Protein AF-A0AAW9UIB2-F1 (afdb_monomer)

Organism: Klebsiella pneumoniae (NCBI:txid573)

Secondary structure (DSSP, 8-state):
-EEEEEEEEE-TTT-SPEEEEEEEEEEETTTTEEEEEEEEEGGGGTT--GGGGGGSEEEETTEEEETTTTEEEEEEETTEEEEE-TTT-SBPP-EEPB-TTSPBPEETTEEPEES-GGG---EEEEEPP------

Sequence (135 aa):
MVFYTGCARDDRLASKKLSVFYNILFYSKTFDTILRLDEFPDSALQGESINVFKTSIEKVKDYYIDYSIESAFKFTGPDQVIVIDEKTGKPQEKVQETDDNGNPVMKNGEPVMIDDPDGFQPVILKRLPEVTIAN

pLDDT: mean 77.26, std 11.35, range [48.81, 91.5]

Nearest PDB structures (foldseek):
  8xb5-assembly1_A  TM=2.846E-01  e=1.316E+00  Acinetobacter phage SH-Ab 15497

Structure (mmCIF, N/CA/C/O backbone):
data_AF-A0AAW9UIB2-F1
#
_entry.id   AF-A0AAW9UIB2-F1
#
loop_
_atom_site.group_PDB
_atom_site.id
_atom_site.type_symbol
_atom_site.label_atom_id
_atom_site.label_alt_id
_atom_site.label_comp_id
_atom_site.label_asym_id
_atom_site.label_entity_id
_atom_site.label_seq_id
_atom_site.pdbx_PDB_ins_code
_atom_site.Cartn_x
_atom_site.Cartn_y
_atom_site.Cartn_z
_atom_site.occupancy
_atom_site.B_iso_or_equiv
_atom_site.auth_seq_id
_atom_site.auth_comp_id
_atom_site.auth_asym_id
_atom_site.auth_atom_id
_atom_site.pdbx_PDB_model_num
ATOM 1 N N . MET A 1 1 ? 0.305 -7.285 7.166 1.00 78.62 1 MET A N 1
ATOM 2 C CA . MET A 1 1 ? 1.552 -8.093 7.152 1.00 78.62 1 MET A CA 1
ATOM 3 C C . MET A 1 1 ? 2.095 -8.052 5.742 1.00 78.62 1 MET A C 1
ATOM 5 O O . MET A 1 1 ? 1.293 -8.207 4.831 1.00 78.62 1 MET A O 1
ATOM 9 N N . VAL A 1 2 ? 3.396 -7.817 5.576 1.00 78.56 2 VAL A N 1
ATOM 10 C CA . VAL A 1 2 ? 4.035 -7.620 4.263 1.00 78.56 2 VAL A CA 1
ATOM 11 C C . VAL A 1 2 ? 4.736 -8.898 3.828 1.00 78.56 2 VAL A C 1
ATOM 13 O O . VAL A 1 2 ? 5.387 -9.548 4.649 1.00 78.56 2 VAL A O 1
ATOM 16 N N . PHE A 1 3 ? 4.604 -9.265 2.560 1.00 81.75 3 PHE A N 1
ATOM 17 C CA . PHE A 1 3 ? 5.331 -10.376 1.958 1.00 81.75 3 PHE A CA 1
ATOM 18 C C . PHE A 1 3 ? 5.616 -10.098 0.482 1.00 81.75 3 PHE A C 1
ATOM 20 O O . PHE A 1 3 ? 4.974 -9.256 -0.141 1.00 81.75 3 PHE A O 1
ATOM 27 N N . TYR A 1 4 ? 6.596 -10.814 -0.065 1.00 80.94 4 TYR A N 1
ATOM 28 C CA . TYR A 1 4 ? 7.096 -10.602 -1.421 1.00 80.94 4 TYR A CA 1
ATOM 29 C C . TYR A 1 4 ? 6.940 -11.879 -2.229 1.00 80.94 4 TYR A C 1
ATOM 31 O O . TYR A 1 4 ? 7.209 -12.973 -1.726 1.00 80.94 4 TYR A O 1
ATOM 39 N N . THR A 1 5 ? 6.539 -11.742 -3.489 1.00 80.56 5 T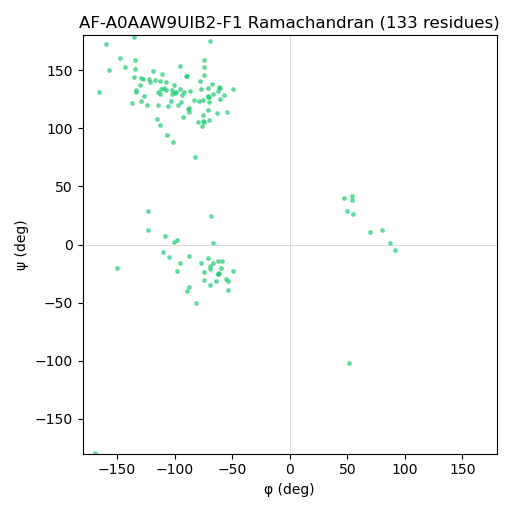HR A N 1
ATOM 40 C CA . THR A 1 5 ? 6.488 -12.865 -4.432 1.00 80.56 5 THR A CA 1
ATOM 41 C C . THR A 1 5 ? 7.318 -12.532 -5.660 1.00 80.56 5 THR A C 1
ATOM 43 O O . THR A 1 5 ? 7.029 -11.549 -6.342 1.00 80.56 5 THR A O 1
ATOM 46 N N . GLY A 1 6 ? 8.335 -13.348 -5.937 1.00 80.06 6 GLY A N 1
ATOM 47 C CA . GLY A 1 6 ? 9.147 -13.241 -7.146 1.00 80.06 6 GLY A CA 1
ATOM 48 C C . GLY A 1 6 ? 8.516 -14.008 -8.306 1.00 80.06 6 GLY A C 1
ATOM 49 O O . GLY A 1 6 ? 8.133 -15.169 -8.153 1.00 80.06 6 GLY A O 1
ATOM 50 N N . CYS A 1 7 ? 8.423 -13.380 -9.473 1.00 79.25 7 CYS A N 1
ATOM 51 C CA . CYS A 1 7 ? 8.025 -14.019 -10.720 1.00 79.25 7 CYS A CA 1
ATOM 52 C C . CYS A 1 7 ? 9.079 -13.754 -11.793 1.00 79.25 7 CYS A C 1
ATOM 54 O O . CYS A 1 7 ? 9.437 -12.610 -12.066 1.00 79.25 7 CYS A O 1
ATOM 56 N N . ALA A 1 8 ? 9.543 -14.822 -12.435 1.00 79.50 8 ALA A N 1
ATOM 57 C CA . ALA A 1 8 ? 10.317 -14.715 -13.659 1.00 79.50 8 ALA A CA 1
ATOM 58 C C . ALA A 1 8 ? 9.366 -14.467 -14.835 1.00 79.50 8 ALA A C 1
ATOM 60 O O . ALA A 1 8 ? 8.452 -15.260 -15.074 1.00 79.50 8 ALA A O 1
ATOM 61 N N . ARG A 1 9 ? 9.579 -13.377 -15.569 1.00 72.69 9 ARG A N 1
ATOM 62 C CA . ARG A 1 9 ? 8.880 -13.074 -16.818 1.00 72.69 9 ARG A CA 1
ATOM 63 C C . ARG A 1 9 ? 9.870 -13.160 -17.974 1.00 72.69 9 ARG A C 1
ATOM 65 O O . ARG A 1 9 ? 10.997 -12.675 -17.898 1.00 72.69 9 ARG A O 1
ATOM 72 N N . ASP A 1 10 ? 9.433 -13.827 -19.033 1.00 65.06 10 ASP A N 1
ATOM 73 C CA . ASP A 1 10 ? 10.160 -13.910 -20.295 1.00 65.06 10 ASP A CA 1
ATOM 74 C C . ASP A 1 10 ? 9.914 -12.607 -21.063 1.00 65.06 10 ASP A C 1
ATOM 76 O O . ASP A 1 10 ? 8.807 -12.373 -21.556 1.00 65.06 10 ASP A O 1
ATOM 80 N N . ASP A 1 11 ? 10.914 -11.725 -21.105 1.00 58.91 11 ASP A N 1
ATOM 81 C CA . ASP A 1 11 ? 10.815 -10.450 -21.811 1.00 58.91 11 ASP A CA 1
ATOM 82 C C . ASP A 1 11 ? 11.089 -10.659 -23.308 1.00 58.91 11 ASP A C 1
ATOM 84 O O . ASP A 1 11 ? 12.163 -10.376 -23.849 1.00 58.91 11 ASP A O 1
ATOM 88 N N . ARG A 1 12 ? 10.091 -11.224 -23.994 1.00 58.50 12 ARG A N 1
ATOM 89 C CA . ARG A 1 12 ? 10.178 -11.623 -25.409 1.00 58.50 12 ARG A CA 1
ATOM 90 C C . ARG A 1 12 ? 10.322 -10.457 -26.391 1.00 58.50 12 ARG A C 1
ATOM 92 O O . ARG A 1 12 ? 10.363 -10.702 -27.595 1.00 58.50 12 ARG A O 1
ATOM 99 N N . LEU A 1 13 ? 10.384 -9.213 -25.916 1.00 57.47 13 LEU A N 1
ATOM 100 C CA . LEU A 1 13 ? 10.379 -8.024 -26.766 1.00 57.47 13 LEU A CA 1
ATOM 101 C C . LEU A 1 13 ? 11.771 -7.466 -27.096 1.00 57.47 13 LEU A C 1
ATOM 103 O O . LEU A 1 13 ? 11.878 -6.732 -28.075 1.00 57.47 13 LEU A O 1
ATOM 107 N N . ALA A 1 14 ? 12.847 -7.837 -26.385 1.00 54.91 14 ALA A N 1
ATOM 108 C CA . ALA A 1 14 ? 14.176 -7.285 -26.708 1.00 54.91 14 ALA A CA 1
ATOM 109 C C . ALA A 1 14 ? 15.399 -8.172 -26.416 1.00 54.91 14 ALA A C 1
ATOM 111 O O . ALA A 1 14 ? 16.461 -7.946 -27.000 1.00 54.91 14 ALA A O 1
ATOM 112 N N . SER A 1 15 ? 15.320 -9.194 -25.557 1.00 54.88 15 SER A N 1
ATOM 113 C CA . SER A 1 15 ? 16.478 -10.060 -25.297 1.00 54.88 15 SER A CA 1
ATOM 114 C C . SER A 1 15 ? 16.050 -11.429 -24.772 1.00 54.88 15 SER A C 1
ATOM 116 O O . SER A 1 15 ? 15.060 -11.532 -24.068 1.00 54.88 15 SER A O 1
ATOM 118 N N . LYS A 1 16 ? 16.815 -12.495 -25.046 1.00 60.56 16 LYS A N 1
ATOM 119 C CA . LYS A 1 16 ? 16.593 -13.836 -24.453 1.00 60.56 16 LYS A CA 1
ATOM 120 C C . LYS A 1 16 ? 16.886 -13.886 -22.937 1.00 60.56 16 LYS A C 1
ATOM 122 O O . LYS A 1 16 ? 17.286 -14.933 -22.427 1.00 60.56 16 LYS A O 1
ATOM 127 N N . LYS A 1 17 ? 16.809 -12.758 -22.227 1.00 65.12 17 LYS A N 1
ATOM 128 C CA . LYS A 1 17 ? 17.097 -12.679 -20.797 1.00 65.12 17 LYS A CA 1
ATOM 129 C C . LYS A 1 17 ? 15.800 -12.842 -20.019 1.00 65.12 17 LYS A C 1
ATOM 131 O O . LYS A 1 17 ? 14.813 -12.162 -20.271 1.00 65.12 17 LYS A O 1
ATOM 136 N N . LEU A 1 18 ? 15.842 -13.759 -19.063 1.00 71.62 18 LEU A N 1
ATOM 137 C CA . LEU A 1 18 ? 14.816 -13.909 -18.049 1.00 71.62 18 LEU A CA 1
ATOM 138 C C . LEU A 1 18 ? 14.901 -12.696 -17.110 1.00 71.62 18 LEU A C 1
ATOM 140 O O . LEU A 1 18 ? 15.961 -12.464 -16.525 1.00 71.62 18 LEU A O 1
ATOM 144 N N . SER A 1 19 ? 13.812 -11.946 -16.963 1.00 76.44 19 SER A N 1
ATOM 145 C CA . SER A 1 19 ? 13.730 -10.835 -16.011 1.00 76.44 19 SER A CA 1
ATOM 146 C C . SER A 1 19 ? 12.932 -11.283 -14.793 1.00 76.44 19 SER A C 1
ATOM 148 O O . SER A 1 19 ? 11.843 -11.842 -14.926 1.00 76.44 19 SER A O 1
ATOM 150 N N . VAL A 1 20 ? 13.470 -11.066 -13.595 1.00 83.25 20 VAL A N 1
ATOM 151 C CA . VAL A 1 20 ? 12.781 -11.377 -12.337 1.00 83.25 20 VAL A CA 1
ATOM 152 C C . VAL A 1 20 ? 12.181 -10.094 -11.777 1.00 83.25 20 VAL A C 1
ATOM 154 O O . VAL A 1 20 ? 12.870 -9.082 -11.676 1.00 83.25 20 VAL A O 1
ATOM 157 N N . PHE A 1 21 ? 10.902 -10.152 -11.418 1.00 84.69 21 PHE A N 1
ATOM 158 C CA . PHE A 1 21 ? 10.170 -9.064 -10.775 1.00 84.69 21 PHE A CA 1
ATOM 159 C C . PHE A 1 21 ? 9.608 -9.535 -9.441 1.00 84.69 21 PHE A C 1
ATOM 161 O O . PHE A 1 21 ? 9.133 -10.668 -9.329 1.00 84.69 21 PHE A O 1
ATOM 168 N N . TYR A 1 22 ? 9.618 -8.658 -8.447 1.00 84.31 22 TYR A N 1
ATOM 169 C CA . TYR A 1 22 ? 9.002 -8.887 -7.149 1.00 84.31 22 TYR A CA 1
ATOM 170 C C . TYR A 1 22 ? 7.750 -8.036 -7.022 1.00 84.31 22 TYR A C 1
ATOM 172 O O . TYR A 1 22 ? 7.772 -6.846 -7.308 1.00 84.31 22 TYR A O 1
ATOM 180 N N . ASN A 1 23 ? 6.665 -8.655 -6.566 1.00 84.56 23 ASN A N 1
ATOM 181 C CA . ASN A 1 23 ? 5.462 -7.941 -6.150 1.00 84.56 23 ASN A CA 1
ATOM 182 C C . ASN A 1 23 ? 5.506 -7.738 -4.631 1.00 84.56 23 ASN A C 1
ATOM 184 O O . ASN A 1 23 ? 5.778 -8.695 -3.895 1.00 84.56 23 ASN A O 1
ATOM 188 N N . ILE A 1 24 ? 5.203 -6.521 -4.177 1.00 83.38 24 ILE A N 1
ATOM 189 C CA . ILE A 1 24 ? 5.006 -6.186 -2.764 1.00 83.38 24 ILE A CA 1
ATOM 190 C C . ILE A 1 24 ? 3.543 -6.425 -2.421 1.00 83.38 24 ILE A C 1
ATOM 192 O O . ILE A 1 24 ? 2.648 -5.768 -2.958 1.00 83.38 24 ILE A O 1
ATOM 196 N N . LEU A 1 25 ? 3.295 -7.370 -1.520 1.00 86.38 25 LEU A N 1
ATOM 197 C CA . LEU A 1 25 ? 1.952 -7.753 -1.116 1.00 86.38 25 LEU A CA 1
ATOM 198 C C . LEU A 1 25 ? 1.713 -7.412 0.351 1.00 86.38 25 LEU A C 1
ATOM 200 O O . LEU A 1 25 ? 2.491 -7.771 1.239 1.00 86.38 25 LEU A O 1
ATOM 204 N N . PHE A 1 26 ? 0.586 -6.761 0.611 1.00 87.00 26 PHE A N 1
ATOM 205 C CA . PHE A 1 26 ? 0.122 -6.438 1.946 1.00 87.00 26 PHE A CA 1
ATOM 206 C C . PHE A 1 26 ? -1.165 -7.190 2.264 1.00 87.00 26 PHE A C 1
ATOM 208 O O . PHE A 1 26 ? -2.192 -7.014 1.616 1.00 87.00 26 PHE A O 1
ATOM 215 N N . TYR A 1 27 ? -1.122 -8.006 3.313 1.00 86.31 27 TYR A N 1
ATOM 216 C CA . TYR A 1 27 ? -2.300 -8.674 3.852 1.00 86.31 27 TYR A CA 1
ATOM 217 C C . TYR A 1 27 ? -2.916 -7.882 5.010 1.00 86.31 27 TYR A C 1
ATOM 219 O O . TYR A 1 27 ? -2.259 -7.651 6.040 1.00 86.31 27 TYR A O 1
ATOM 227 N N . SER A 1 28 ? -4.191 -7.526 4.857 1.00 85.31 28 SER A N 1
ATOM 228 C CA . SER A 1 28 ? -5.020 -6.914 5.891 1.00 85.31 28 SER A CA 1
ATOM 229 C C . SER A 1 28 ? -5.791 -7.979 6.664 1.00 85.31 28 SER A C 1
ATOM 231 O O . SER A 1 28 ? -6.749 -8.552 6.159 1.00 85.31 28 SER A O 1
ATOM 233 N N . LYS A 1 29 ? -5.415 -8.201 7.930 1.00 84.12 29 LYS A N 1
ATOM 234 C CA . LYS A 1 29 ? -6.125 -9.141 8.819 1.00 84.12 29 LYS A CA 1
ATOM 235 C C . LYS A 1 29 ? -7.566 -8.718 9.112 1.00 84.12 29 LYS A C 1
ATOM 237 O O . LYS A 1 29 ? -8.404 -9.570 9.353 1.00 84.12 29 LYS A O 1
ATOM 242 N N . THR A 1 30 ? -7.834 -7.412 9.146 1.00 85.50 30 THR A N 1
ATOM 243 C CA . THR A 1 30 ? -9.164 -6.869 9.464 1.00 85.50 30 THR A CA 1
ATOM 244 C C . THR A 1 30 ? -10.174 -7.156 8.360 1.00 85.50 30 THR A C 1
ATOM 246 O O . THR A 1 30 ? -11.343 -7.375 8.649 1.00 85.50 30 THR A O 1
ATOM 249 N N . PHE A 1 31 ? -9.714 -7.144 7.111 1.00 85.44 31 PHE A N 1
ATOM 250 C CA . PHE A 1 31 ? -10.566 -7.242 5.929 1.00 85.44 31 PHE A CA 1
ATOM 251 C C . PHE A 1 31 ? -10.420 -8.569 5.177 1.00 85.44 31 PHE A C 1
ATOM 253 O O . PHE A 1 31 ? -11.179 -8.815 4.251 1.00 85.44 31 PHE A O 1
ATOM 260 N N . ASP A 1 32 ? -9.471 -9.413 5.594 1.00 84.31 32 ASP A N 1
ATOM 261 C CA . ASP A 1 32 ? -9.122 -10.681 4.946 1.00 84.31 32 ASP A CA 1
ATOM 262 C C . ASP A 1 32 ? -8.783 -10.531 3.446 1.00 84.31 32 ASP A C 1
ATOM 264 O O . ASP A 1 32 ? -9.172 -11.322 2.582 1.00 84.31 32 ASP A O 1
ATOM 268 N N . THR A 1 33 ? -8.029 -9.470 3.140 1.00 84.00 33 THR A N 1
ATOM 269 C CA . THR A 1 33 ? -7.734 -9.034 1.767 1.00 84.00 33 THR A CA 1
ATOM 270 C C . THR A 1 33 ? -6.238 -8.860 1.541 1.00 84.00 33 THR A C 1
ATOM 272 O O . THR A 1 33 ? -5.509 -8.376 2.416 1.00 84.00 33 THR A O 1
ATOM 275 N N . ILE A 1 34 ? -5.785 -9.230 0.340 1.00 86.31 34 ILE A N 1
ATOM 276 C CA . ILE A 1 34 ? -4.426 -8.994 -0.156 1.00 86.31 34 ILE A CA 1
ATOM 277 C C . ILE A 1 34 ? -4.432 -7.825 -1.144 1.00 86.31 34 ILE A C 1
ATOM 279 O O . ILE A 1 34 ? -5.100 -7.862 -2.180 1.00 86.31 34 ILE A O 1
ATOM 283 N N . LEU A 1 35 ? -3.620 -6.821 -0.832 1.00 86.12 35 LEU A N 1
ATOM 284 C CA . LEU A 1 35 ? -3.328 -5.662 -1.661 1.00 86.12 35 LEU A CA 1
ATOM 285 C C . LEU A 1 35 ? -1.958 -5.839 -2.317 1.00 86.12 35 LEU A C 1
ATOM 287 O O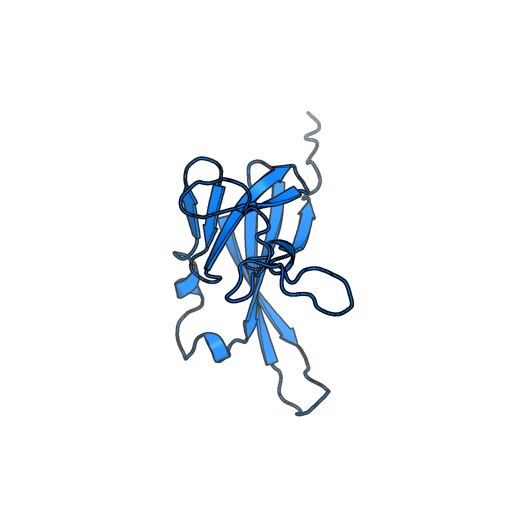 . LEU A 1 35 ? -0.995 -6.169 -1.623 1.00 86.12 35 LEU A O 1
ATOM 291 N N . ARG A 1 36 ? -1.845 -5.599 -3.624 1.00 85.25 36 ARG A N 1
ATOM 292 C CA . ARG A 1 36 ? -0.549 -5.358 -4.262 1.00 85.25 36 ARG A CA 1
ATOM 293 C C . ARG A 1 36 ? -0.236 -3.875 -4.179 1.00 85.25 36 ARG A C 1
ATOM 295 O O . ARG A 1 36 ? -0.969 -3.071 -4.750 1.00 85.25 36 ARG A O 1
ATOM 302 N N . LEU A 1 37 ? 0.844 -3.561 -3.477 1.00 81.56 37 LEU A N 1
ATOM 303 C CA . LEU A 1 37 ? 1.314 -2.196 -3.290 1.00 81.56 37 LEU A CA 1
ATOM 304 C C . LEU A 1 37 ? 2.119 -1.732 -4.497 1.00 81.56 37 LEU A C 1
ATOM 306 O O . LEU A 1 37 ? 1.794 -0.702 -5.066 1.00 81.56 37 LEU A O 1
ATOM 310 N N . ASP A 1 38 ? 3.093 -2.533 -4.929 1.00 79.06 38 ASP A N 1
ATOM 311 C CA . ASP A 1 38 ? 3.945 -2.201 -6.071 1.00 79.06 38 ASP A CA 1
ATOM 312 C C . ASP A 1 38 ? 4.624 -3.448 -6.664 1.00 79.06 38 ASP A C 1
ATOM 314 O O . ASP A 1 38 ? 4.520 -4.560 -6.122 1.00 79.06 38 ASP A O 1
ATOM 318 N N . GLU A 1 39 ? 5.292 -3.274 -7.800 1.00 81.94 39 GLU A N 1
ATOM 319 C CA . GLU A 1 39 ? 6.136 -4.258 -8.463 1.00 81.94 39 GLU A CA 1
ATOM 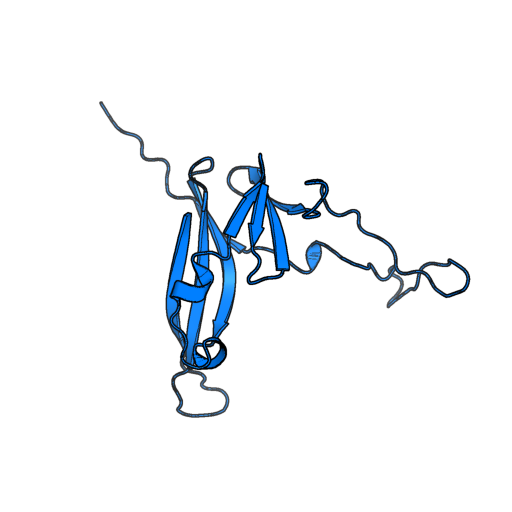320 C C . GLU A 1 39 ? 7.470 -3.631 -8.883 1.00 81.94 39 GLU A C 1
ATOM 322 O O . GLU A 1 39 ? 7.502 -2.619 -9.575 1.00 81.94 39 GLU A O 1
ATOM 327 N N . PHE A 1 40 ? 8.583 -4.289 -8.556 1.00 80.69 40 PHE A N 1
ATOM 328 C CA . PHE A 1 40 ? 9.918 -3.823 -8.936 1.00 80.69 40 PHE A CA 1
ATOM 329 C C . PHE A 1 40 ? 10.792 -4.952 -9.501 1.00 80.69 40 PHE 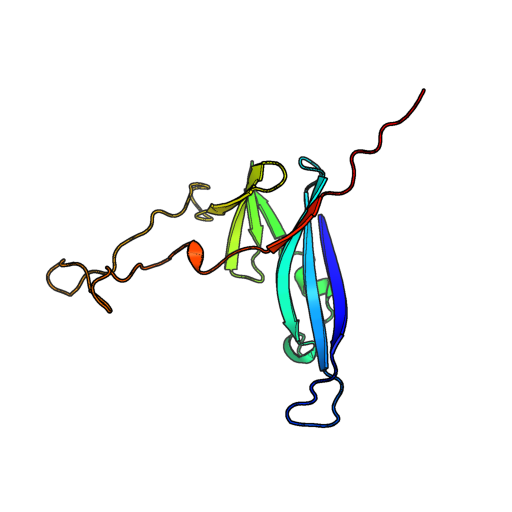A C 1
ATOM 331 O O . PHE A 1 40 ? 10.620 -6.122 -9.139 1.00 80.69 40 PHE A O 1
ATOM 338 N N . PRO A 1 41 ? 11.742 -4.642 -10.401 1.00 85.81 41 PRO A N 1
ATOM 339 C CA . PRO A 1 41 ? 12.668 -5.633 -10.940 1.00 85.81 41 PRO A CA 1
ATOM 340 C C . PRO A 1 41 ? 13.738 -6.020 -9.911 1.00 85.81 41 PRO A C 1
ATOM 342 O O . PRO A 1 41 ? 14.147 -5.203 -9.093 1.00 85.81 41 PRO A O 1
ATOM 345 N N . ASP A 1 42 ? 14.279 -7.235 -10.009 1.00 83.25 42 ASP A N 1
ATOM 346 C CA . ASP A 1 42 ? 15.392 -7.714 -9.168 1.00 83.25 42 ASP A CA 1
ATOM 347 C C . ASP A 1 42 ? 16.612 -6.776 -9.201 1.00 83.25 42 ASP A C 1
ATOM 349 O O . ASP A 1 42 ? 17.269 -6.565 -8.186 1.00 83.25 42 ASP A O 1
ATOM 353 N N . SER A 1 43 ? 16.839 -6.089 -10.325 1.00 82.56 43 SER A N 1
ATOM 354 C CA . SER A 1 43 ? 17.890 -5.075 -10.452 1.00 82.56 43 SER A CA 1
ATOM 355 C C . SER A 1 43 ? 17.733 -3.880 -9.503 1.00 82.56 43 SER A C 1
ATOM 357 O O . SER A 1 43 ? 18.731 -3.234 -9.189 1.00 82.56 43 SER A O 1
ATOM 359 N N . ALA A 1 44 ? 16.516 -3.576 -9.038 1.00 81.25 44 ALA A N 1
ATOM 360 C CA . ALA A 1 44 ? 16.267 -2.496 -8.081 1.00 81.25 44 ALA A CA 1
ATOM 361 C C . ALA A 1 44 ? 16.837 -2.802 -6.687 1.00 81.25 44 ALA A C 1
ATOM 363 O O . ALA A 1 44 ? 17.075 -1.878 -5.916 1.00 81.25 44 ALA A O 1
ATOM 364 N N . LEU A 1 45 ? 17.120 -4.074 -6.380 1.00 80.06 45 LEU A N 1
ATOM 365 C CA . LEU A 1 45 ? 17.750 -4.464 -5.121 1.00 80.06 45 LEU A CA 1
ATOM 366 C C . LEU A 1 45 ? 19.214 -4.015 -5.028 1.00 80.06 45 LEU A C 1
ATOM 368 O O . LEU A 1 45 ? 19.742 -3.942 -3.930 1.00 80.06 45 LEU A O 1
ATOM 372 N N . GLN A 1 46 ? 19.894 -3.737 -6.148 1.00 80.19 46 GLN A N 1
ATOM 373 C CA . GLN A 1 46 ? 21.312 -3.331 -6.174 1.00 80.19 46 GLN A CA 1
ATOM 374 C C . GLN A 1 46 ? 22.257 -4.239 -5.347 1.00 80.19 46 GLN A C 1
ATOM 376 O O . GLN A 1 46 ? 23.295 -3.797 -4.863 1.00 80.19 46 GLN A O 1
ATOM 381 N N . GLY A 1 47 ? 21.918 -5.527 -5.205 1.00 76.38 47 GLY A N 1
ATOM 382 C CA . GLY A 1 47 ? 22.672 -6.498 -4.401 1.00 76.38 47 GLY A CA 1
ATOM 383 C C . GLY A 1 47 ? 22.220 -6.626 -2.941 1.00 76.38 47 GLY A C 1
ATOM 384 O O . GLY A 1 47 ? 22.708 -7.513 -2.241 1.00 76.38 47 GLY A O 1
ATOM 385 N N . GLU A 1 48 ? 21.273 -5.803 -2.491 1.00 79.25 48 GLU A N 1
ATOM 386 C CA . GLU A 1 48 ? 20.628 -5.925 -1.185 1.00 79.25 48 GLU A CA 1
ATOM 387 C C . GLU A 1 48 ? 19.631 -7.087 -1.136 1.00 79.25 48 GLU A C 1
ATOM 389 O O . GLU A 1 48 ? 19.104 -7.573 -2.140 1.00 79.25 48 GLU A O 1
ATOM 394 N N . SER A 1 49 ? 19.335 -7.544 0.078 1.00 80.25 49 SER A N 1
ATOM 395 C CA . SER A 1 49 ? 18.276 -8.526 0.287 1.00 80.25 49 SER A CA 1
ATOM 396 C C . SER A 1 49 ? 16.900 -7.876 0.159 1.00 80.25 49 SER A C 1
ATOM 398 O O . SER A 1 49 ? 16.675 -6.788 0.682 1.00 80.25 49 SER A O 1
ATOM 400 N N . ILE A 1 50 ? 15.923 -8.625 -0.368 1.00 77.12 50 ILE A N 1
ATOM 401 C CA . ILE A 1 50 ? 14.490 -8.274 -0.329 1.00 77.12 50 ILE A CA 1
ATOM 402 C C . ILE A 1 50 ? 13.997 -7.878 1.077 1.00 77.12 50 ILE A C 1
ATOM 404 O O . ILE A 1 50 ? 13.011 -7.162 1.232 1.00 77.12 50 ILE A O 1
ATOM 408 N N . ASN A 1 51 ? 14.700 -8.329 2.122 1.00 76.38 51 ASN A N 1
ATOM 409 C CA . ASN A 1 51 ? 14.422 -7.970 3.506 1.00 76.38 51 ASN A CA 1
ATOM 410 C C . ASN A 1 51 ? 14.509 -6.462 3.787 1.00 76.38 51 ASN A C 1
ATOM 412 O O . ASN A 1 51 ? 13.906 -6.040 4.770 1.00 76.38 51 ASN A O 1
ATOM 416 N N . VAL A 1 52 ? 15.198 -5.670 2.955 1.00 71.62 52 VAL A N 1
ATOM 417 C CA . VAL A 1 52 ? 15.285 -4.205 3.098 1.00 71.62 52 VAL A CA 1
ATOM 418 C C . VAL A 1 52 ? 13.903 -3.543 3.137 1.00 71.62 52 VAL A C 1
ATOM 420 O O . VAL A 1 52 ? 13.694 -2.565 3.846 1.00 71.62 52 VAL A O 1
ATOM 423 N N . PHE A 1 53 ? 12.917 -4.146 2.473 1.00 72.50 53 PHE A N 1
ATOM 424 C CA . PHE A 1 53 ? 11.553 -3.635 2.432 1.00 72.50 53 PHE A CA 1
ATOM 425 C C . PHE A 1 53 ? 10.680 -4.119 3.602 1.00 72.50 53 PHE A C 1
ATOM 427 O O . PHE A 1 53 ? 9.592 -3.596 3.817 1.00 72.50 53 PHE A O 1
ATOM 434 N N . LYS A 1 54 ? 11.125 -5.084 4.422 1.00 69.25 54 LYS A N 1
ATOM 435 C CA . LYS A 1 54 ? 10.302 -5.594 5.543 1.00 69.25 54 LYS A CA 1
ATOM 436 C C . LYS A 1 54 ? 9.979 -4.524 6.584 1.00 69.25 54 LYS A C 1
ATOM 438 O O . LYS A 1 54 ? 8.987 -4.657 7.297 1.00 69.25 54 LYS A O 1
ATOM 443 N N . THR A 1 55 ? 10.822 -3.504 6.686 1.00 73.44 55 THR A N 1
ATOM 444 C CA . THR A 1 55 ? 10.664 -2.373 7.604 1.00 73.44 55 THR A CA 1
ATOM 445 C C . THR A 1 55 ? 10.050 -1.148 6.933 1.00 73.44 55 THR A C 1
ATOM 447 O O . THR A 1 55 ? 9.942 -0.119 7.590 1.00 73.44 55 THR A O 1
ATOM 450 N N . SER A 1 56 ? 9.656 -1.226 5.655 1.00 80.19 56 SER A N 1
ATOM 451 C CA . SER A 1 56 ? 9.130 -0.064 4.928 1.00 80.19 56 SER A CA 1
ATOM 452 C C . SER A 1 56 ? 7.692 0.278 5.298 1.00 80.19 56 SER A C 1
ATOM 454 O O . SER A 1 56 ? 7.259 1.385 5.009 1.00 80.19 56 SER A O 1
ATOM 456 N N . ILE A 1 57 ? 6.958 -0.638 5.941 1.00 86.75 57 ILE A N 1
ATOM 457 C CA . ILE A 1 57 ? 5.548 -0.422 6.263 1.00 86.75 57 ILE A CA 1
ATOM 458 C C . ILE A 1 57 ? 5.346 -0.144 7.743 1.00 86.75 57 ILE A C 1
ATOM 460 O O . ILE A 1 57 ? 5.567 -1.003 8.602 1.00 86.75 57 ILE A O 1
ATOM 464 N N . GLU A 1 58 ? 4.820 1.039 8.017 1.00 89.44 58 GLU A N 1
ATOM 465 C CA . GLU A 1 58 ? 4.405 1.489 9.332 1.00 89.44 58 GLU A CA 1
ATOM 466 C C . GLU A 1 58 ? 2.879 1.524 9.420 1.00 89.44 58 GLU A C 1
ATOM 468 O O . GLU A 1 58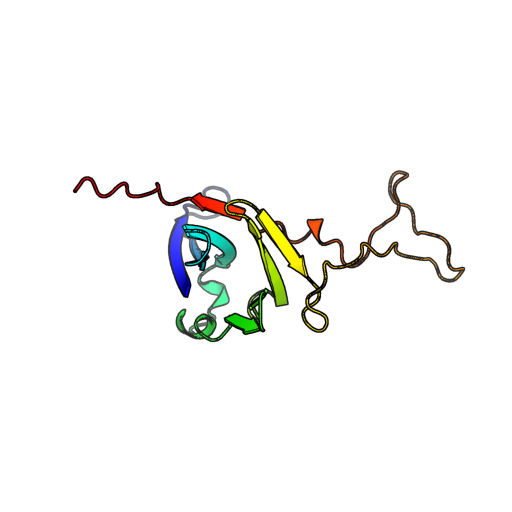 ? 2.183 1.920 8.488 1.00 89.44 58 GLU A O 1
ATOM 473 N N . LYS A 1 59 ? 2.332 1.105 10.564 1.00 89.62 59 LYS A N 1
ATOM 474 C CA . LYS A 1 59 ? 0.914 1.303 10.870 1.00 89.62 59 LYS A CA 1
ATOM 475 C C . LYS A 1 59 ? 0.762 2.540 11.744 1.00 89.62 59 LYS A C 1
ATOM 477 O O . LYS A 1 59 ? 1.219 2.532 12.886 1.00 89.62 59 LYS A O 1
ATOM 482 N N . VAL A 1 60 ? 0.009 3.527 11.270 1.00 91.50 60 VAL A N 1
ATOM 483 C CA . VAL A 1 60 ? -0.316 4.739 12.025 1.00 91.50 60 VAL A CA 1
ATOM 484 C C . VAL A 1 60 ? -1.816 4.770 12.286 1.00 91.50 60 VAL A C 1
ATOM 486 O O . VAL A 1 60 ? -2.620 4.984 11.387 1.00 91.50 60 VAL A O 1
ATOM 489 N N . LYS A 1 61 ? -2.209 4.534 13.544 1.00 89.19 61 LYS A N 1
ATOM 490 C CA . LYS A 1 61 ? -3.617 4.451 13.980 1.00 89.19 61 LYS A CA 1
ATOM 491 C C . LYS A 1 61 ? -4.439 3.476 13.118 1.00 89.19 61 LYS A C 1
ATOM 493 O O . LYS A 1 61 ? -4.374 2.262 13.325 1.00 89.19 61 LYS A O 1
ATOM 498 N N . ASP A 1 62 ? -5.235 4.007 12.200 1.00 87.94 62 ASP A N 1
ATOM 499 C CA . ASP A 1 62 ? -6.184 3.316 11.334 1.00 87.94 62 ASP A CA 1
ATOM 500 C C . ASP A 1 62 ? -5.743 3.256 9.861 1.00 87.94 62 ASP A C 1
ATOM 502 O O . ASP A 1 62 ? -6.505 2.768 9.026 1.00 87.94 62 ASP A O 1
ATOM 506 N N . TYR A 1 63 ? -4.519 3.683 9.546 1.00 91.25 63 TYR A N 1
ATOM 507 C CA . TYR A 1 63 ? -3.935 3.614 8.210 1.00 91.25 63 TYR A CA 1
ATOM 508 C C . TYR A 1 63 ? -2.489 3.099 8.218 1.00 91.25 63 TYR A C 1
ATOM 510 O O . TYR A 1 63 ? -1.934 2.753 9.268 1.00 91.25 63 TYR A O 1
ATOM 518 N N . TYR A 1 64 ? -1.903 2.988 7.029 1.00 91.12 64 TYR A N 1
ATOM 519 C CA . TYR A 1 64 ? -0.565 2.459 6.802 1.00 91.12 64 T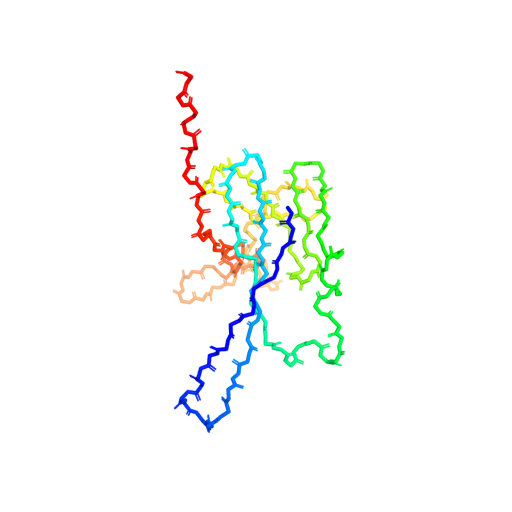YR A CA 1
ATOM 520 C C . TYR A 1 64 ? 0.251 3.425 5.947 1.00 91.12 64 TYR A C 1
ATOM 522 O O . TYR A 1 64 ? -0.296 4.046 5.040 1.00 91.12 64 TYR A O 1
ATOM 530 N N . ILE A 1 65 ? 1.543 3.530 6.235 1.00 90.00 65 ILE A N 1
ATOM 531 C CA . ILE A 1 65 ? 2.530 4.252 5.429 1.00 90.00 65 ILE A CA 1
ATOM 532 C C . ILE A 1 65 ? 3.479 3.204 4.864 1.00 90.00 65 ILE A C 1
ATOM 534 O O . ILE A 1 65 ? 3.972 2.374 5.627 1.00 90.00 65 ILE A O 1
ATOM 538 N N . ASP A 1 66 ? 3.716 3.220 3.556 1.00 86.50 66 ASP A N 1
ATOM 539 C CA . ASP A 1 66 ? 4.765 2.436 2.913 1.00 86.50 66 ASP A CA 1
ATOM 540 C C . ASP A 1 66 ? 5.839 3.366 2.348 1.00 86.50 66 ASP A C 1
ATOM 542 O O . ASP A 1 66 ? 5.682 3.975 1.289 1.00 86.50 66 ASP A O 1
ATOM 546 N N . TYR A 1 67 ? 6.958 3.440 3.063 1.00 83.56 67 TYR A N 1
ATOM 547 C CA . TYR A 1 67 ? 8.114 4.251 2.695 1.00 83.56 67 TYR A CA 1
ATOM 548 C C . TYR A 1 67 ? 8.816 3.756 1.425 1.00 83.56 67 TYR A C 1
ATOM 550 O O . TYR A 1 67 ? 9.608 4.496 0.854 1.00 83.56 67 TYR A O 1
ATOM 558 N N . SER A 1 68 ? 8.560 2.522 0.971 1.00 76.50 68 SER A N 1
ATOM 559 C CA . SER A 1 68 ? 9.175 2.000 -0.260 1.00 76.50 68 SER A CA 1
ATOM 560 C C . SER A 1 68 ? 8.570 2.585 -1.532 1.00 76.50 68 SER A C 1
ATOM 562 O O . SER A 1 68 ? 9.238 2.628 -2.560 1.00 76.50 68 SER A O 1
ATOM 564 N N . ILE A 1 69 ? 7.327 3.053 -1.437 1.00 76.75 69 ILE A N 1
ATOM 565 C CA . ILE A 1 69 ? 6.541 3.616 -2.541 1.00 76.75 69 ILE A CA 1
ATOM 566 C C . ILE A 1 69 ? 6.076 5.041 -2.220 1.00 76.75 69 ILE A C 1
ATOM 568 O O . ILE A 1 69 ? 5.174 5.563 -2.872 1.00 76.75 69 ILE A O 1
ATOM 572 N N . GLU A 1 70 ? 6.647 5.630 -1.162 1.00 80.44 70 GLU A N 1
ATOM 573 C CA . GLU A 1 70 ? 6.382 6.992 -0.688 1.00 80.44 70 GLU A CA 1
ATOM 574 C C . GLU A 1 70 ? 4.880 7.316 -0.590 1.00 80.44 70 GLU A C 1
ATOM 576 O O . GLU A 1 70 ? 4.428 8.395 -0.959 1.00 80.44 70 GLU A O 1
ATOM 581 N N . SER A 1 71 ? 4.084 6.350 -0.117 1.00 82.69 71 SER A N 1
ATOM 582 C CA . SER A 1 71 ? 2.621 6.444 -0.134 1.00 82.69 71 SER A CA 1
ATOM 583 C C . SER A 1 71 ? 1.999 5.993 1.181 1.00 82.69 71 SER A C 1
ATOM 585 O O . SER A 1 71 ? 2.430 5.017 1.798 1.00 82.69 71 SER A O 1
ATOM 587 N N . ALA A 1 72 ? 0.916 6.660 1.581 1.00 88.69 72 ALA A N 1
ATOM 588 C CA . ALA A 1 72 ? 0.075 6.244 2.696 1.00 88.69 72 ALA A CA 1
ATOM 589 C C . ALA A 1 72 ? -1.311 5.820 2.202 1.00 88.69 72 ALA A C 1
ATOM 591 O O . ALA A 1 72 ? -1.898 6.426 1.307 1.00 88.69 72 ALA A O 1
ATOM 592 N N . PHE A 1 73 ? -1.852 4.757 2.792 1.00 87.81 73 PHE A N 1
ATOM 593 C CA . PHE A 1 73 ? -3.118 4.174 2.370 1.00 87.81 73 PHE A CA 1
ATOM 594 C C . PHE A 1 73 ? -3.952 3.671 3.544 1.00 87.81 73 PHE A C 1
ATOM 596 O O . PHE A 1 73 ? -3.452 3.261 4.598 1.00 87.81 73 PHE A O 1
ATOM 603 N N . LYS A 1 74 ? -5.266 3.655 3.337 1.00 88.94 74 LYS A N 1
ATOM 604 C CA . LYS A 1 74 ? -6.245 3.197 4.319 1.00 88.94 74 LYS A CA 1
ATOM 605 C C . LYS A 1 74 ? -7.255 2.266 3.671 1.00 88.94 74 LYS A C 1
ATOM 607 O O . LYS A 1 74 ? -7.837 2.587 2.642 1.00 88.94 74 LYS A O 1
ATOM 612 N N . PHE A 1 75 ? -7.509 1.133 4.319 1.00 87.69 75 PHE A N 1
ATOM 613 C CA . PHE A 1 75 ? -8.643 0.285 3.965 1.00 87.69 75 PHE A CA 1
ATOM 614 C C . PHE A 1 75 ? -9.935 0.917 4.490 1.00 87.69 75 PHE A C 1
ATOM 616 O O . PHE A 1 75 ? -10.060 1.177 5.690 1.00 87.69 75 PHE A O 1
ATOM 623 N N . THR A 1 76 ? -10.900 1.141 3.604 1.00 86.44 76 THR A N 1
ATOM 624 C CA . THR A 1 76 ? -12.253 1.616 3.945 1.00 86.44 76 THR A CA 1
ATOM 625 C C . THR A 1 76 ? -13.293 0.502 3.856 1.00 86.44 76 THR A C 1
ATOM 627 O O . THR A 1 76 ? -14.406 0.661 4.352 1.00 86.44 76 THR A O 1
ATOM 630 N N . GLY A 1 77 ? -12.922 -0.647 3.290 1.00 82.50 77 GLY A N 1
ATOM 631 C CA . GLY A 1 77 ? -13.746 -1.845 3.222 1.00 82.50 77 GLY A CA 1
ATOM 632 C C . GLY A 1 77 ? -12.953 -3.067 2.746 1.00 82.50 77 GLY A C 1
ATOM 633 O O . GLY A 1 77 ? -11.759 -2.947 2.460 1.00 82.50 77 GLY A O 1
ATOM 634 N N . PRO A 1 78 ? -13.610 -4.239 2.638 1.00 77.19 78 PRO A N 1
ATOM 635 C CA . PRO A 1 78 ? -12.986 -5.479 2.172 1.00 77.19 78 PRO A CA 1
ATOM 636 C C . PRO A 1 78 ? -12.285 -5.344 0.819 1.00 77.19 78 PRO A C 1
ATOM 638 O O . PRO A 1 78 ? -11.180 -5.845 0.646 1.00 77.19 78 PRO A O 1
ATOM 641 N N . ASP A 1 79 ? -12.897 -4.591 -0.092 1.00 75.88 79 ASP A N 1
ATOM 642 C CA . ASP A 1 79 ? -12.424 -4.387 -1.462 1.00 75.88 79 ASP A CA 1
ATOM 643 C C . ASP A 1 79 ? -12.216 -2.895 -1.763 1.00 75.88 79 ASP A C 1
ATOM 645 O O . ASP A 1 79 ? -12.398 -2.439 -2.890 1.00 75.88 79 ASP A O 1
ATOM 649 N N . GLN A 1 80 ? -11.903 -2.100 -0.734 1.00 80.25 80 GLN A N 1
ATOM 650 C CA . GLN A 1 80 ? -11.747 -0.654 -0.875 1.00 80.25 80 GLN A CA 1
ATOM 651 C C . GLN A 1 80 ? -10.533 -0.156 -0.101 1.00 80.25 80 GLN A C 1
ATOM 653 O O . GLN A 1 80 ? -10.436 -0.311 1.121 1.00 80.25 80 GLN A O 1
ATOM 658 N N . VAL A 1 81 ? -9.625 0.475 -0.836 1.00 83.69 81 VAL A N 1
ATOM 659 C CA . VAL A 1 81 ? -8.443 1.154 -0.316 1.00 83.69 81 VAL A CA 1
ATOM 660 C C . VAL A 1 81 ? -8.405 2.542 -0.929 1.00 83.69 81 VAL A C 1
ATOM 662 O O . VAL A 1 81 ? -8.667 2.697 -2.119 1.00 83.69 81 VAL A O 1
ATOM 665 N N . ILE A 1 82 ? -8.084 3.536 -0.110 1.00 82.62 82 ILE A N 1
ATOM 666 C CA . ILE A 1 82 ? -7.855 4.908 -0.552 1.00 82.62 82 ILE A CA 1
ATOM 667 C C . ILE A 1 82 ? -6.429 5.333 -0.225 1.00 82.62 82 ILE A C 1
ATOM 669 O O . ILE A 1 82 ? -5.865 4.902 0.788 1.00 82.62 82 ILE A O 1
ATOM 673 N N . VAL A 1 83 ? -5.886 6.209 -1.062 1.00 83.69 83 VAL A N 1
ATOM 674 C CA . VAL A 1 83 ? -4.667 6.962 -0.766 1.00 83.69 83 VAL A CA 1
ATOM 675 C C . VAL A 1 83 ? -5.022 8.107 0.166 1.00 83.69 83 VAL A C 1
ATOM 677 O O . VAL A 1 83 ? -6.092 8.717 0.064 1.00 83.69 83 VAL A O 1
ATOM 680 N N . ILE A 1 84 ? -4.147 8.359 1.122 1.00 85.56 84 ILE A N 1
ATOM 681 C CA . ILE A 1 84 ? -4.327 9.386 2.137 1.00 85.56 84 ILE A CA 1
ATOM 682 C C . ILE A 1 84 ? -3.038 10.181 2.290 1.00 85.56 84 ILE A C 1
ATOM 684 O O . ILE A 1 84 ? -1.951 9.711 1.967 1.00 85.56 84 ILE A O 1
ATOM 688 N N . ASP A 1 85 ? -3.162 11.381 2.833 1.00 85.69 85 ASP A N 1
ATOM 689 C CA . ASP A 1 85 ? -2.014 12.164 3.252 1.00 85.69 85 ASP A CA 1
ATOM 690 C C . ASP A 1 85 ? -1.391 11.529 4.508 1.00 85.69 85 ASP A C 1
ATOM 692 O O . ASP A 1 85 ? -2.076 11.277 5.507 1.00 85.69 85 ASP A O 1
ATOM 696 N N . GLU A 1 86 ? -0.083 11.269 4.458 1.00 86.12 86 GLU A N 1
ATOM 697 C CA . GLU A 1 86 ? 0.661 10.567 5.512 1.00 86.12 86 GLU A CA 1
ATOM 698 C C . GLU A 1 86 ? 0.664 11.310 6.860 1.00 86.12 86 GLU A C 1
ATOM 700 O O . GLU A 1 86 ? 0.816 10.689 7.908 1.00 86.12 86 GLU A O 1
ATOM 705 N N . LYS A 1 87 ? 0.494 12.641 6.863 1.00 85.75 87 LYS A N 1
ATOM 706 C CA . LYS A 1 87 ? 0.586 13.473 8.076 1.00 85.75 87 LYS A CA 1
ATOM 707 C C . LYS A 1 87 ? -0.761 13.585 8.770 1.00 85.75 87 LYS A C 1
ATOM 709 O O . LYS A 1 87 ? -0.855 13.570 9.999 1.00 85.75 87 LYS A O 1
ATOM 714 N N . THR A 1 88 ? -1.818 13.729 7.983 1.00 86.38 88 THR A N 1
ATOM 715 C CA . THR A 1 88 ? -3.175 14.008 8.450 1.00 86.38 88 THR A CA 1
ATOM 716 C C . THR A 1 88 ? -4.034 12.752 8.540 1.00 86.38 88 THR A C 1
ATOM 718 O O . THR A 1 88 ? -5.006 12.745 9.299 1.00 86.38 88 THR A O 1
ATOM 721 N N . GLY A 1 89 ? -3.698 11.691 7.799 1.00 84.00 89 GLY A N 1
ATOM 722 C CA . GLY A 1 89 ? -4.505 10.475 7.692 1.00 84.00 89 GLY A CA 1
ATOM 723 C C . GLY A 1 89 ? -5.817 10.664 6.924 1.00 84.00 89 GLY A C 1
ATOM 724 O O . GLY A 1 89 ? -6.702 9.805 6.988 1.00 84.00 89 GLY A O 1
ATOM 725 N N . LYS A 1 90 ? -5.991 11.811 6.260 1.00 85.69 90 LYS A N 1
ATOM 726 C CA . LYS A 1 90 ? -7.197 12.156 5.503 1.00 85.69 90 LYS A CA 1
ATOM 727 C C . LYS A 1 90 ? -7.019 11.799 4.029 1.00 85.69 90 LYS A C 1
ATOM 729 O O . LYS A 1 90 ? -5.882 11.789 3.564 1.00 85.69 90 LYS A O 1
ATOM 734 N N . PRO A 1 91 ? -8.113 11.534 3.290 1.00 80.88 91 PRO A N 1
ATOM 735 C CA . PRO A 1 91 ? -8.042 11.434 1.836 1.00 80.88 91 PRO A CA 1
ATOM 736 C C . PRO A 1 91 ? -7.303 12.649 1.274 1.00 80.88 91 PRO A C 1
ATOM 738 O O . PRO A 1 91 ? -7.577 13.769 1.712 1.00 80.88 91 PRO A O 1
ATOM 741 N N . GLN A 1 92 ? -6.367 12.425 0.352 1.00 72.88 92 GLN A N 1
ATOM 742 C CA . GLN A 1 92 ? -5.738 13.533 -0.360 1.00 72.88 92 GLN A CA 1
ATOM 743 C C . GLN A 1 92 ? -6.824 14.292 -1.126 1.00 72.88 92 GLN A C 1
ATOM 745 O O . GLN A 1 92 ? -7.618 13.698 -1.860 1.00 72.88 92 GLN A O 1
ATOM 750 N N . GLU A 1 93 ? -6.908 15.601 -0.893 1.00 68.69 93 GLU A N 1
ATOM 751 C CA . GLU A 1 93 ? -7.778 16.455 -1.691 1.00 68.69 93 GLU A CA 1
ATOM 752 C C . GLU A 1 93 ? -7.176 16.572 -3.086 1.00 68.69 93 GLU A C 1
ATOM 754 O O . GLU A 1 93 ? -5.979 16.799 -3.232 1.00 68.69 93 GLU A O 1
ATOM 759 N N . LYS A 1 94 ? -8.010 16.428 -4.118 1.00 69.38 94 LYS A N 1
ATOM 760 C CA . LYS A 1 94 ? -7.561 16.672 -5.484 1.00 69.38 94 LYS A CA 1
ATOM 761 C C . LYS A 1 94 ? -7.334 18.173 -5.650 1.00 69.38 94 LYS A C 1
ATOM 763 O O . LYS A 1 94 ? -8.303 18.936 -5.698 1.00 69.38 94 LYS A O 1
ATOM 768 N N . VAL A 1 95 ? -6.078 18.598 -5.722 1.00 72.62 95 VAL A N 1
ATOM 769 C CA . VAL A 1 95 ? -5.724 20.009 -5.907 1.00 72.62 95 VAL A CA 1
ATOM 770 C C . VAL A 1 95 ? -5.578 20.283 -7.399 1.00 72.62 95 VAL A C 1
ATOM 772 O O . VAL A 1 95 ? -4.931 19.528 -8.114 1.00 72.62 95 VAL A O 1
ATOM 775 N N . GLN A 1 96 ? -6.204 21.349 -7.893 1.00 80.56 96 GLN A N 1
ATOM 776 C CA . GLN A 1 96 ? -6.004 21.785 -9.277 1.00 80.56 96 GLN A CA 1
ATOM 777 C C . GLN A 1 96 ? -4.664 22.513 -9.380 1.00 80.56 96 GLN A C 1
ATOM 779 O O . GLN A 1 96 ? -4.373 23.379 -8.554 1.00 80.56 96 GLN A O 1
ATOM 784 N N . GLU A 1 97 ? -3.869 22.187 -10.396 1.00 84.06 97 GLU A N 1
ATOM 785 C CA . GLU A 1 97 ? -2.700 22.985 -10.752 1.00 84.06 97 GLU A CA 1
ATOM 786 C C . GLU A 1 97 ? -3.164 24.379 -11.157 1.00 84.06 97 GLU A C 1
ATOM 788 O O . GLU A 1 97 ? -4.103 24.517 -11.940 1.00 84.06 97 GLU A O 1
ATOM 793 N N . THR A 1 98 ? -2.520 25.413 -10.622 1.00 88.00 98 THR A N 1
ATOM 794 C CA . THR A 1 98 ? -2.822 26.807 -10.951 1.00 88.00 98 THR A CA 1
ATOM 795 C C . THR A 1 98 ? -1.630 27.477 -11.614 1.00 88.00 98 THR A C 1
ATOM 797 O O . THR A 1 98 ? -0.496 27.259 -11.193 1.00 88.00 98 THR A O 1
ATOM 800 N N . ASP A 1 99 ? -1.884 28.319 -12.615 1.00 86.06 99 ASP A N 1
ATOM 801 C CA . ASP A 1 99 ? -0.866 29.180 -13.214 1.00 86.06 99 ASP A CA 1
ATOM 802 C C . ASP A 1 99 ? -0.419 30.297 -12.249 1.00 86.06 99 ASP A C 1
ATOM 804 O O . ASP A 1 99 ? -0.985 30.481 -11.168 1.00 86.06 99 ASP A O 1
ATOM 808 N N . ASP A 1 100 ? 0.577 31.089 -12.655 1.00 88.94 100 ASP A N 1
ATOM 809 C CA . ASP A 1 100 ? 1.101 32.217 -11.865 1.00 88.94 100 ASP A CA 1
ATOM 810 C C . ASP A 1 100 ? 0.038 33.285 -11.527 1.00 88.94 100 ASP A C 1
ATOM 812 O O . ASP A 1 100 ? 0.258 34.141 -10.667 1.00 88.94 100 ASP A O 1
ATOM 816 N N . ASN A 1 101 ? -1.122 33.250 -12.192 1.00 87.75 101 ASN A N 1
ATOM 817 C CA . ASN A 1 101 ? -2.245 34.157 -11.971 1.00 87.75 101 ASN A CA 1
ATOM 818 C C . ASN A 1 101 ? -3.361 33.522 -11.119 1.00 87.75 101 ASN A C 1
ATOM 820 O O . ASN A 1 101 ? -4.387 34.166 -10.888 1.00 87.75 101 ASN A O 1
ATOM 824 N N . GLY A 1 102 ? -3.178 32.282 -10.652 1.00 82.38 102 GLY A N 1
ATOM 825 C CA . GLY A 1 102 ? -4.140 31.546 -9.835 1.00 82.38 102 GLY A CA 1
ATOM 826 C C . GLY A 1 102 ? -5.280 30.889 -10.619 1.00 82.38 102 GLY A C 1
ATOM 827 O O . GLY A 1 102 ? -6.258 30.464 -10.004 1.00 82.38 102 GLY A O 1
ATOM 828 N N . ASN A 1 103 ? -5.197 30.804 -11.951 1.00 90.25 103 ASN A N 1
ATOM 829 C CA . ASN A 1 103 ? -6.203 30.116 -12.766 1.00 90.25 103 ASN A CA 1
ATOM 830 C C . ASN A 1 103 ? -5.846 28.635 -12.934 1.00 90.25 103 ASN A C 1
ATOM 832 O O . ASN A 1 103 ? -4.665 28.331 -13.094 1.00 90.25 103 ASN A O 1
ATOM 836 N N . PRO A 1 104 ? -6.828 27.714 -12.980 1.00 89.00 104 PRO A N 1
ATOM 837 C CA . PRO A 1 104 ? -6.555 26.304 -13.234 1.00 89.00 104 PRO A CA 1
ATOM 838 C C . PRO A 1 104 ? -5.818 26.089 -14.560 1.00 89.00 104 PRO A C 1
ATOM 840 O O . PRO A 1 104 ? -6.258 26.561 -15.613 1.00 89.00 104 PRO A O 1
ATOM 843 N N . VAL A 1 105 ? -4.714 25.348 -14.522 1.00 89.44 105 VAL A N 1
ATOM 844 C CA . VAL A 1 105 ? -4.015 24.880 -15.718 1.00 89.44 105 VAL A CA 1
ATOM 845 C C . VAL A 1 105 ? -4.889 23.824 -16.381 1.00 89.44 105 VAL A C 1
ATOM 847 O O . VAL A 1 105 ? -5.310 22.863 -15.747 1.00 89.44 105 VAL A O 1
ATOM 850 N N . MET A 1 106 ? -5.174 23.996 -17.670 1.00 89.56 106 MET A N 1
ATOM 851 C CA . MET A 1 106 ? -6.066 23.110 -18.419 1.00 89.56 106 MET A CA 1
ATOM 852 C C . MET A 1 106 ? -5.273 22.271 -19.420 1.00 89.56 106 MET A C 1
ATOM 854 O O . MET A 1 106 ? -4.472 22.803 -20.192 1.00 89.56 106 MET A O 1
ATOM 858 N N . LYS A 1 107 ? -5.554 20.967 -19.487 1.00 83.81 107 LYS A N 1
ATOM 859 C CA . LYS A 1 107 ? -5.020 20.054 -20.505 1.00 83.81 107 LYS A CA 1
ATOM 860 C C . LYS A 1 107 ? -6.171 19.278 -21.132 1.00 83.81 107 LYS A C 1
ATOM 862 O O . LYS A 1 107 ? -6.952 18.642 -20.442 1.00 83.81 107 LYS A O 1
ATOM 867 N N . ASN A 1 108 ? -6.301 19.356 -22.456 1.00 84.00 108 ASN A N 1
ATOM 868 C CA . ASN A 1 108 ? -7.409 18.747 -23.210 1.00 84.00 108 ASN A CA 1
ATOM 869 C C . ASN A 1 108 ? -8.822 19.157 -22.737 1.00 84.00 108 ASN A C 1
ATOM 871 O O . ASN A 1 108 ? -9.780 18.427 -22.961 1.00 84.00 108 ASN A O 1
ATOM 875 N N . GLY A 1 109 ? -8.964 20.337 -22.126 1.00 81.88 109 GLY A N 1
ATOM 876 C CA . GLY A 1 109 ? -10.252 20.832 -21.628 1.00 81.88 109 GLY A CA 1
ATOM 877 C C . GLY A 1 109 ? -10.611 20.379 -20.211 1.00 81.88 109 GLY A C 1
ATOM 878 O O . GLY A 1 109 ? -11.657 20.788 -19.716 1.00 81.88 109 GLY A O 1
ATOM 879 N N . GLU A 1 110 ? -9.743 19.621 -19.541 1.00 84.00 110 GLU A N 1
ATOM 880 C CA . GLU A 1 110 ? -9.881 19.256 -18.128 1.00 84.00 110 GLU A CA 1
ATOM 881 C C . GLU A 1 110 ? -8.793 19.950 -17.285 1.00 84.00 110 GLU A C 1
ATOM 883 O O . GLU A 1 110 ? -7.686 20.171 -17.796 1.00 84.00 110 GLU A O 1
ATOM 888 N N . PRO A 1 111 ? -9.078 20.331 -16.022 1.00 82.62 111 PRO A N 1
ATOM 889 C CA . PRO A 1 111 ? -8.061 20.857 -15.118 1.00 82.62 111 PRO A CA 1
ATOM 890 C C . PRO A 1 111 ? -6.975 19.812 -14.875 1.00 82.62 111 PRO A C 1
ATOM 892 O O . PRO A 1 111 ? -7.270 18.641 -14.635 1.00 82.62 111 PRO A O 1
ATOM 895 N N . VAL A 1 112 ? -5.717 20.234 -14.921 1.00 78.44 112 VAL A N 1
ATOM 896 C CA . VAL A 1 112 ? -4.601 19.402 -14.483 1.00 78.44 112 VAL A CA 1
ATOM 897 C C . VAL A 1 112 ? -4.674 19.298 -12.964 1.00 78.44 112 VAL A C 1
ATOM 899 O O . VAL A 1 112 ? -4.794 20.306 -12.272 1.00 78.44 112 VAL A O 1
ATOM 902 N N . MET A 1 113 ? -4.638 18.074 -12.450 1.00 78.94 113 MET A N 1
ATOM 903 C CA . MET A 1 113 ? -4.665 17.806 -11.016 1.00 78.94 113 MET A CA 1
ATOM 904 C C . MET A 1 113 ? -3.233 17.556 -10.525 1.00 78.94 113 MET A C 1
ATOM 906 O O . MET A 1 113 ? -2.502 16.773 -11.134 1.00 78.94 113 MET A O 1
ATOM 910 N N . ILE A 1 114 ? -2.836 18.222 -9.440 1.00 65.56 114 ILE A N 1
ATOM 911 C CA . ILE A 1 114 ? -1.609 17.947 -8.681 1.00 65.56 114 ILE A CA 1
ATOM 912 C C . ILE A 1 114 ? -1.954 16.926 -7.595 1.00 65.56 114 ILE A C 1
ATOM 914 O O . ILE A 1 114 ? -3.059 16.959 -7.049 1.00 65.56 114 ILE A O 1
ATOM 918 N N . ASP A 1 115 ? -1.008 16.034 -7.289 1.00 58.94 115 ASP A N 1
ATOM 919 C CA . ASP A 1 115 ? -1.144 15.011 -6.247 1.00 58.94 115 ASP A CA 1
ATOM 920 C C . ASP A 1 115 ? -2.410 14.157 -6.429 1.00 58.94 115 ASP A C 1
ATOM 922 O O . ASP A 1 115 ? -3.099 13.826 -5.467 1.00 58.94 115 ASP A O 1
ATOM 926 N N . ASP A 1 116 ? -2.746 13.835 -7.688 1.00 58.50 116 ASP A N 1
ATOM 927 C CA . ASP A 1 116 ? -3.941 13.060 -8.008 1.00 58.50 116 ASP A CA 1
ATOM 928 C C . ASP A 1 116 ? -3.836 11.655 -7.389 1.00 58.50 116 ASP A C 1
ATOM 930 O O . ASP A 1 116 ? -3.000 10.851 -7.828 1.00 58.50 116 ASP A O 1
ATOM 934 N N . PRO A 1 117 ? -4.688 11.312 -6.405 1.00 54.84 117 PRO A N 1
ATOM 935 C CA . PRO A 1 117 ? -4.693 9.986 -5.800 1.00 54.84 117 PRO A CA 1
ATOM 936 C C . PRO A 1 117 ? -5.040 8.885 -6.815 1.00 54.84 117 PRO A C 1
ATOM 938 O O . PRO A 1 117 ? -4.792 7.714 -6.538 1.00 54.84 117 PRO A O 1
ATOM 941 N N . ASP A 1 118 ? -5.558 9.231 -8.002 1.00 54.78 118 ASP A N 1
ATOM 942 C CA . ASP A 1 118 ? -5.781 8.279 -9.094 1.00 54.78 118 ASP A CA 1
ATOM 943 C C . ASP A 1 118 ? -4.470 7.788 -9.746 1.00 54.78 118 ASP A C 1
ATOM 945 O O . ASP A 1 118 ? -4.509 6.829 -10.521 1.00 54.78 118 ASP A O 1
ATOM 949 N N . GLY A 1 119 ? -3.316 8.404 -9.451 1.00 48.81 119 GLY A N 1
ATOM 950 C CA . GLY A 1 119 ? -1.996 7.960 -9.918 1.00 48.81 119 GLY A CA 1
ATOM 951 C C . GLY A 1 119 ? -1.477 6.710 -9.197 1.00 48.81 119 GLY A C 1
ATOM 952 O O . GLY A 1 119 ? -0.803 5.880 -9.810 1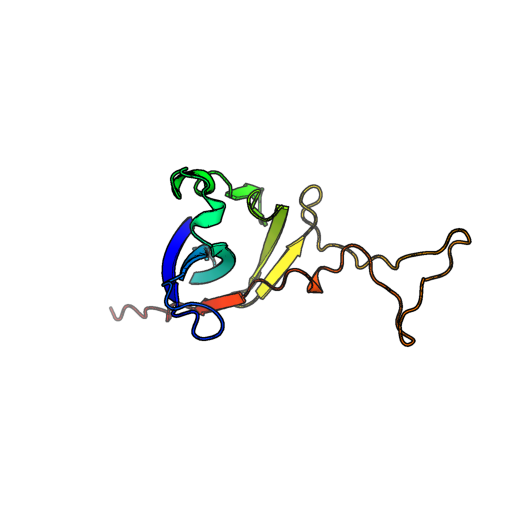.00 48.81 119 GLY A O 1
ATOM 953 N N . PHE A 1 120 ? -1.845 6.524 -7.924 1.00 54.75 120 PHE A N 1
ATOM 954 C CA . PHE A 1 120 ? -1.580 5.300 -7.168 1.00 54.75 120 PHE A CA 1
ATOM 955 C C . PHE A 1 120 ? -2.888 4.520 -6.998 1.00 54.75 120 PHE A C 1
ATOM 957 O O . PHE A 1 120 ? -3.671 4.756 -6.082 1.00 54.75 120 PHE A O 1
ATOM 964 N N . GLN A 1 121 ? -3.130 3.571 -7.906 1.00 60.16 121 GLN A N 1
ATOM 965 C CA . GLN A 1 121 ? -4.275 2.657 -7.857 1.00 60.16 121 GLN A CA 1
ATOM 966 C C . GLN A 1 121 ? -3.812 1.303 -7.317 1.00 60.16 121 GLN A C 1
ATOM 968 O O . GLN A 1 121 ? -3.405 0.434 -8.098 1.00 60.16 121 GLN A O 1
ATOM 973 N N . PRO A 1 122 ? -3.826 1.094 -5.990 1.00 64.25 122 PRO A N 1
ATOM 974 C CA . PRO A 1 122 ? -3.335 -0.148 -5.432 1.00 64.25 122 PRO A CA 1
ATOM 975 C C . PRO A 1 122 ? -4.259 -1.289 -5.866 1.00 64.25 122 PRO A C 1
ATOM 977 O O . PRO A 1 122 ? -5.486 -1.222 -5.760 1.00 64.25 122 PRO A O 1
ATOM 980 N N . VAL A 1 123 ? -3.664 -2.351 -6.405 1.00 70.56 123 VAL A N 1
ATOM 981 C CA . VAL A 1 123 ? -4.428 -3.426 -7.043 1.00 70.56 123 VAL A CA 1
ATOM 982 C C . VAL A 1 123 ? -4.829 -4.444 -5.987 1.00 70.56 123 VAL A C 1
ATOM 984 O O . VAL A 1 123 ? -3.987 -5.141 -5.418 1.00 70.56 123 VAL A O 1
ATOM 987 N N . ILE A 1 124 ? -6.130 -4.566 -5.739 1.00 75.25 124 ILE A N 1
ATOM 988 C CA . ILE A 1 124 ? -6.676 -5.595 -4.852 1.00 75.25 124 ILE A CA 1
ATOM 989 C C . ILE A 1 124 ? -6.637 -6.928 -5.597 1.00 75.25 124 ILE A C 1
ATOM 991 O O . ILE A 1 124 ? -7.338 -7.123 -6.588 1.00 75.25 124 ILE A O 1
ATOM 995 N N . LEU A 1 125 ? -5.774 -7.842 -5.148 1.00 66.56 125 LEU A N 1
ATOM 996 C CA . LEU A 1 125 ? -5.522 -9.090 -5.870 1.00 66.56 125 LEU A CA 1
ATOM 997 C C . LEU A 1 125 ? -6.500 -10.200 -5.496 1.00 66.56 125 LEU A C 1
ATOM 999 O O . LEU A 1 125 ? -6.815 -11.045 -6.335 1.00 66.56 125 LEU A O 1
ATOM 1003 N N . LYS A 1 126 ? -6.907 -10.275 -4.223 1.00 64.81 126 LYS A N 1
ATOM 1004 C CA . LYS A 1 126 ? -7.706 -11.400 -3.726 1.00 64.81 126 LYS A CA 1
ATOM 1005 C C . LYS A 1 126 ? -8.343 -11.107 -2.369 1.00 64.81 126 LYS A C 1
ATOM 1007 O O . LYS A 1 126 ? -7.633 -10.763 -1.423 1.00 64.81 126 LYS A O 1
ATOM 1012 N N . ARG A 1 127 ? -9.646 -11.374 -2.261 1.00 57.97 127 ARG A N 1
ATOM 1013 C CA . ARG A 1 127 ? -10.324 -11.681 -0.997 1.00 57.97 127 ARG A CA 1
ATOM 1014 C C . ARG A 1 127 ? -10.115 -13.168 -0.712 1.00 57.97 127 ARG A C 1
ATOM 1016 O O . ARG A 1 127 ? -10.381 -13.997 -1.592 1.00 57.97 127 ARG A O 1
ATOM 1023 N N . LEU A 1 128 ? -9.568 -13.530 0.446 1.00 57.16 128 LEU A N 1
ATOM 1024 C CA . LEU A 1 128 ? -9.550 -14.945 0.821 1.00 57.16 128 LEU A CA 1
ATOM 1025 C C . LEU A 1 128 ? -11.009 -15.378 1.069 1.00 57.16 128 LEU A C 1
ATOM 1027 O O . LEU A 1 128 ? -11.806 -14.585 1.569 1.00 57.16 128 LEU A O 1
ATOM 1031 N N . PRO A 1 129 ? -11.426 -16.570 0.605 1.00 55.03 129 PRO A N 1
ATOM 1032 C CA . PRO A 1 129 ? -12.801 -17.009 0.802 1.00 55.03 129 PRO A CA 1
ATOM 1033 C C . PRO A 1 129 ? -13.094 -17.087 2.302 1.00 55.03 129 PRO A C 1
ATOM 1035 O O . PRO A 1 129 ? -12.287 -17.637 3.050 1.00 55.03 129 PRO A O 1
ATOM 103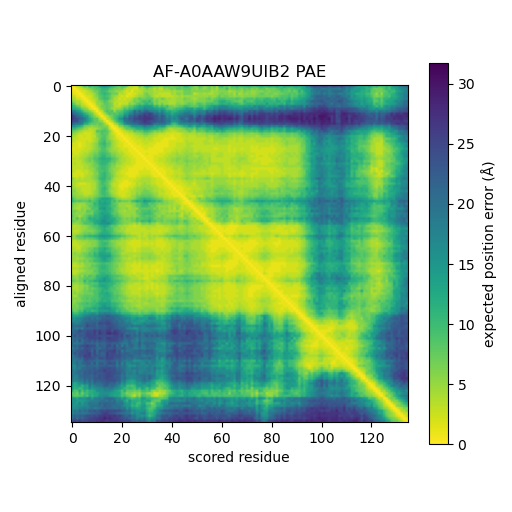8 N N . GLU A 1 130 ? -14.252 -16.568 2.723 1.00 56.03 130 GLU A N 1
ATOM 1039 C CA . GLU A 1 130 ? -14.715 -16.708 4.104 1.00 56.03 130 GLU A CA 1
ATOM 1040 C C . GLU A 1 130 ? -14.729 -18.197 4.468 1.00 56.03 130 GLU A C 1
ATOM 1042 O O . GLU A 1 130 ? -15.476 -18.992 3.893 1.00 56.03 130 GLU A O 1
ATOM 1047 N N . VAL A 1 131 ? -13.871 -18.598 5.407 1.00 50.47 131 VAL A N 1
ATOM 1048 C CA . VAL A 1 131 ? -13.856 -19.978 5.890 1.00 50.47 131 VAL A CA 1
ATOM 1049 C C . VAL A 1 131 ? -15.046 -20.149 6.822 1.00 50.47 131 VAL A C 1
ATOM 1051 O O . VAL A 1 131 ? -15.016 -19.730 7.979 1.00 50.47 131 VAL A O 1
ATOM 1054 N N . THR A 1 132 ? -16.109 -20.780 6.331 1.00 51.22 132 THR A N 1
ATOM 1055 C CA . THR A 1 132 ? -17.196 -21.243 7.192 1.00 51.22 132 THR A CA 1
ATOM 1056 C C . THR A 1 132 ? -16.711 -22.485 7.937 1.00 51.22 132 THR A C 1
ATOM 1058 O O . THR A 1 132 ? -16.587 -23.560 7.352 1.00 51.22 132 THR A O 1
ATOM 1061 N N . ILE A 1 133 ? -16.400 -22.351 9.227 1.00 52.44 133 ILE A N 1
ATOM 1062 C CA . ILE A 1 133 ? -16.168 -23.518 10.084 1.00 52.44 133 ILE A CA 1
ATOM 1063 C C . ILE A 1 133 ? -17.541 -24.124 10.378 1.00 52.44 133 ILE A C 1
ATOM 1065 O O . ILE A 1 133 ? -18.332 -23.544 11.120 1.00 52.44 13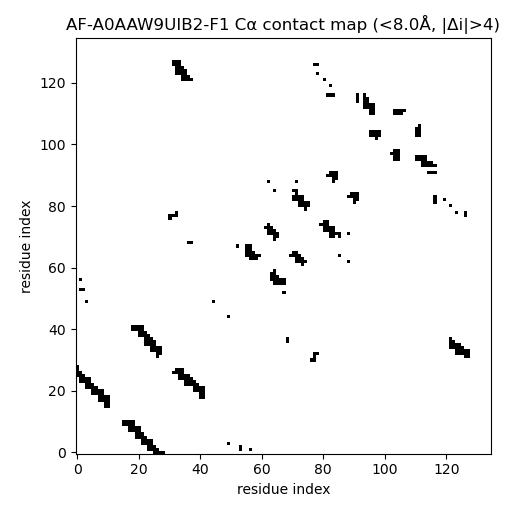3 ILE A O 1
ATOM 1069 N N . ALA A 1 134 ? -17.845 -25.263 9.758 1.00 53.06 134 ALA A N 1
ATOM 1070 C CA . ALA A 1 134 ? -18.972 -26.083 10.180 1.00 53.06 134 ALA A CA 1
ATOM 1071 C C . ALA A 1 134 ? -18.606 -26.730 11.527 1.00 53.06 134 ALA A C 1
ATOM 1073 O O . ALA A 1 134 ? -17.632 -27.482 11.592 1.00 53.06 134 ALA A O 1
ATOM 1074 N N . ASN A 1 135 ? -19.341 -26.375 12.585 1.00 52.00 135 ASN A N 1
ATOM 1075 C CA . ASN A 1 135 ? -19.281 -27.054 13.886 1.00 52.00 135 ASN A CA 1
ATOM 1076 C C . ASN A 1 135 ? -19.915 -28.444 13.814 1.00 52.00 135 ASN A C 1
ATOM 1078 O O . ASN A 1 135 ? -20.931 -28.582 13.093 1.00 52.00 135 ASN A O 1
#

Foldseek 3Di:
DKDKDKDFDQPVPPDRDTWIKIWIWDADPVLQFIWTQDMDTPVVCVPPDPCVQVPQWDDDDQWIGGNVNRWIWHAPHNQDIATPDPPPRHGDDFAFDADPVRHFDDDPRHGDTDPPSVVRDIDTDDRDPPDDPDD

Radius of gyration: 18.75 Å; Cα contacts (8 Å, |Δi|>4): 222; chains: 1; bounding box: 42×61×41 Å

Mean predicted aligned error: 10.86 Å

Solvent-accessible surface area (backbone atoms only — not comparable to full-atom values): 8277 Å² total; per-residue (Å²): 88,81,49,76,50,78,45,81,42,80,44,87,85,82,49,101,51,77,43,45,34,35,36,39,34,38,41,39,84,92,48,46,22,36,35,36,72,50,74,47,50,58,76,77,43,76,86,55,62,81,67,73,58,73,75,28,62,46,78,56,96,81,32,35,36,31,66,83,74,76,45,19,38,30,70,81,48,63,91,37,74,45,50,27,37,79,89,77,72,41,69,60,67,76,38,67,34,56,46,101,86,70,47,68,37,69,53,98,88,38,70,38,61,42,77,46,59,82,78,63,70,69,44,74,75,43,70,62,77,85,79,78,80,82,130